Protein AF-A0A747RFM2-F1 (afdb_monomer)

Structure (mmCIF, N/CA/C/O backbone):
data_AF-A0A747RFM2-F1
#
_entry.id   AF-A0A747RFM2-F1
#
loop_
_atom_site.group_PDB
_atom_site.id
_atom_site.type_symbol
_atom_site.label_atom_id
_atom_site.label_alt_id
_atom_site.label_comp_id
_atom_site.label_asym_id
_atom_site.label_entity_id
_atom_site.label_seq_id
_atom_site.pdbx_PDB_ins_code
_atom_site.Cartn_x
_atom_site.Cartn_y
_atom_site.Cartn_z
_atom_site.occupancy
_atom_site.B_iso_or_equiv
_atom_site.auth_seq_id
_atom_site.auth_comp_id
_atom_site.auth_asym_id
_atom_site.auth_atom_id
_atom_site.pdbx_PDB_model_num
ATOM 1 N N . SER A 1 1 ? -23.617 -7.533 24.956 1.00 42.50 1 SER A N 1
ATOM 2 C CA . SER A 1 1 ? -23.729 -6.903 23.626 1.00 42.50 1 SER A CA 1
ATOM 3 C C . SER A 1 1 ? -22.325 -6.720 23.072 1.00 42.50 1 SER A C 1
ATOM 5 O O . SER A 1 1 ? -21.489 -6.128 23.738 1.00 42.50 1 SER A O 1
ATOM 7 N N . SER A 1 2 ? -22.015 -7.300 21.911 1.00 51.44 2 SER A N 1
ATOM 8 C CA . SER A 1 2 ? -20.719 -7.081 21.257 1.00 51.44 2 SER A CA 1
ATOM 9 C C . SER A 1 2 ? -20.782 -5.736 20.535 1.00 51.44 2 SER A C 1
ATOM 11 O O . SER A 1 2 ? -21.359 -5.628 19.454 1.00 51.44 2 SER A O 1
ATOM 13 N N . VAL A 1 3 ? -20.283 -4.682 21.182 1.00 57.16 3 VAL A N 1
ATOM 14 C CA . VAL A 1 3 ? -20.064 -3.387 20.531 1.00 57.16 3 VAL A CA 1
ATOM 15 C C . VAL A 1 3 ? -18.872 -3.586 19.603 1.00 57.16 3 VAL A C 1
ATOM 17 O O . VAL A 1 3 ? -17.727 -3.606 20.048 1.00 57.16 3 VAL A O 1
ATOM 20 N N . ARG A 1 4 ? -19.126 -3.803 18.311 1.00 61.78 4 ARG A N 1
ATOM 21 C CA . ARG A 1 4 ? -18.050 -3.764 17.318 1.00 61.78 4 ARG A CA 1
ATOM 22 C C . ARG A 1 4 ? -17.548 -2.323 17.261 1.00 61.78 4 ARG A C 1
ATOM 24 O O . ARG A 1 4 ? -18.314 -1.431 16.905 1.00 61.78 4 ARG A O 1
ATOM 31 N N . LYS A 1 5 ? -16.294 -2.097 17.666 1.00 62.47 5 LYS A N 1
ATOM 32 C CA . LYS A 1 5 ? -15.602 -0.809 17.515 1.00 62.47 5 LYS A CA 1
ATOM 33 C C . LYS A 1 5 ? -15.697 -0.412 16.037 1.00 62.47 5 LYS A C 1
ATOM 35 O O . LYS A 1 5 ? -15.331 -1.212 15.176 1.00 62.47 5 LYS A O 1
ATOM 40 N N . ALA A 1 6 ? -16.259 0.761 15.746 1.00 64.81 6 ALA A N 1
ATOM 41 C CA . ALA A 1 6 ? -16.290 1.271 14.379 1.00 64.81 6 ALA A CA 1
ATOM 42 C C . ALA A 1 6 ? -14.844 1.423 13.869 1.00 64.81 6 ALA A C 1
ATOM 44 O O . ALA A 1 6 ? -13.971 1.759 14.681 1.00 64.81 6 ALA A O 1
ATOM 45 N N . PRO A 1 7 ? -14.570 1.153 12.579 1.00 70.44 7 PRO A N 1
ATOM 46 C CA . PRO A 1 7 ? -13.239 1.351 12.027 1.00 70.44 7 PRO A CA 1
ATOM 47 C C . PRO A 1 7 ? -12.757 2.782 12.273 1.00 70.44 7 PRO A C 1
ATOM 49 O O . PRO A 1 7 ? -13.533 3.724 12.125 1.00 70.44 7 PRO A O 1
ATOM 52 N N . ALA A 1 8 ? -11.489 2.931 12.651 1.00 78.75 8 ALA A N 1
ATOM 53 C CA . ALA A 1 8 ? -10.859 4.231 12.886 1.00 78.75 8 ALA A CA 1
ATOM 54 C C . ALA A 1 8 ? -10.681 5.047 11.591 1.00 78.75 8 ALA A C 1
ATOM 56 O O . ALA A 1 8 ? -10.487 6.255 11.662 1.00 78.75 8 ALA A O 1
ATOM 57 N N . GLY A 1 9 ? -10.777 4.377 10.442 1.00 91.81 9 GLY A N 1
ATOM 58 C CA . GLY A 1 9 ? -10.722 4.953 9.109 1.00 91.81 9 GLY A CA 1
ATOM 59 C C . GLY A 1 9 ? -10.647 3.863 8.042 1.00 91.81 9 GLY A C 1
ATOM 60 O O . GLY A 1 9 ? -10.641 2.660 8.351 1.00 91.81 9 GLY A O 1
ATOM 61 N N . THR A 1 10 ? -10.592 4.274 6.777 1.00 95.50 10 THR A N 1
ATOM 62 C CA . THR A 1 10 ? -10.450 3.358 5.631 1.00 95.50 10 THR A CA 1
ATOM 63 C C . THR A 1 10 ? -9.092 3.527 4.957 1.00 95.50 10 THR A C 1
ATOM 65 O O . THR A 1 10 ? -8.633 4.646 4.730 1.00 95.50 10 THR A O 1
ATOM 68 N N . MET A 1 11 ? -8.437 2.410 4.636 1.00 96.12 11 MET A N 1
ATOM 69 C CA . MET A 1 11 ? -7.103 2.405 4.040 1.00 96.12 11 MET A CA 1
ATOM 70 C C . MET A 1 11 ? -7.024 1.474 2.836 1.00 96.12 11 MET A C 1
ATOM 72 O O . MET A 1 11 ? -7.526 0.354 2.890 1.00 96.12 11 MET A O 1
ATOM 76 N N . LEU A 1 12 ? -6.319 1.916 1.798 1.00 95.50 12 LEU A N 1
ATOM 77 C CA . LEU A 1 12 ? -5.880 1.083 0.683 1.00 95.50 12 LEU A CA 1
ATOM 78 C C . LEU A 1 12 ? -4.371 0.854 0.756 1.00 95.50 12 LEU A C 1
ATOM 80 O O . LEU A 1 12 ? -3.611 1.816 0.827 1.00 95.50 12 LEU A O 1
ATOM 84 N N . ILE A 1 13 ? -3.933 -0.400 0.673 1.00 94.81 13 ILE A N 1
ATOM 85 C CA . ILE A 1 13 ? -2.536 -0.763 0.415 1.00 94.81 13 ILE A CA 1
ATOM 86 C C . ILE A 1 13 ? -2.464 -1.354 -0.991 1.00 94.81 13 ILE A C 1
ATOM 88 O O . ILE A 1 13 ? -3.063 -2.394 -1.257 1.00 94.81 13 ILE A O 1
ATOM 92 N N . ALA A 1 14 ? -1.749 -0.696 -1.900 1.00 93.44 14 ALA A N 1
ATOM 93 C CA . ALA A 1 14 ? -1.630 -1.124 -3.291 1.00 93.44 14 ALA A CA 1
ATOM 94 C C . ALA A 1 14 ? -0.163 -1.224 -3.708 1.00 93.44 14 ALA A C 1
ATOM 96 O O . ALA A 1 14 ? 0.624 -0.313 -3.449 1.00 93.44 14 ALA A O 1
ATOM 97 N N . ALA A 1 15 ? 0.202 -2.323 -4.368 1.00 92.94 15 ALA A N 1
ATOM 98 C CA . ALA A 1 15 ? 1.570 -2.554 -4.814 1.00 92.94 15 ALA A CA 1
ATOM 99 C C . ALA A 1 15 ? 1.764 -2.219 -6.299 1.00 92.94 15 ALA A C 1
ATOM 101 O O . ALA A 1 15 ? 1.064 -2.749 -7.161 1.00 92.94 15 ALA A O 1
ATOM 102 N N . PHE A 1 16 ? 2.753 -1.373 -6.595 1.00 91.31 16 PHE A N 1
ATOM 103 C CA . PHE A 1 16 ? 3.302 -1.186 -7.938 1.00 91.31 16 PHE A CA 1
ATOM 104 C C . PHE A 1 16 ? 4.183 -2.351 -8.368 1.00 91.31 16 PHE A C 1
ATOM 106 O O . PHE A 1 16 ? 4.184 -2.682 -9.546 1.00 91.31 16 PHE A O 1
ATOM 113 N N . SER A 1 17 ? 4.922 -2.934 -7.426 1.00 88.56 17 SER A N 1
ATOM 114 C CA . SER A 1 17 ? 5.742 -4.136 -7.567 1.00 88.56 17 SER A CA 1
ATOM 115 C C . SER A 1 17 ? 5.808 -4.838 -6.216 1.00 88.56 17 SER A C 1
ATOM 117 O O . SER A 1 17 ? 5.837 -4.171 -5.178 1.00 88.56 17 SER A O 1
ATOM 119 N N . LEU A 1 18 ? 5.756 -6.170 -6.233 1.00 88.94 18 LEU A N 1
ATOM 120 C CA . LEU A 1 18 ? 5.736 -6.997 -5.030 1.00 88.94 18 LEU A CA 1
ATOM 121 C C . LEU A 1 18 ? 6.481 -8.308 -5.296 1.00 88.94 18 LEU A C 1
ATOM 123 O O . LEU A 1 18 ? 5.977 -9.180 -6.003 1.00 88.94 18 LEU A O 1
ATOM 127 N N . ASN A 1 19 ? 7.676 -8.419 -4.730 1.00 87.00 19 ASN A N 1
ATOM 128 C CA . ASN A 1 19 ? 8.542 -9.589 -4.787 1.00 87.00 19 ASN A CA 1
ATOM 129 C C . ASN A 1 19 ? 8.239 -10.542 -3.627 1.00 87.00 19 ASN A C 1
ATOM 131 O O . ASN A 1 19 ? 8.097 -11.744 -3.846 1.00 87.00 19 ASN A O 1
ATOM 135 N N . ASP A 1 20 ? 8.103 -10.002 -2.411 1.00 83.44 20 ASP A N 1
ATOM 136 C CA . ASP A 1 20 ? 7.716 -10.755 -1.217 1.00 83.44 20 ASP A CA 1
ATOM 137 C C . ASP A 1 20 ? 6.473 -10.124 -0.564 1.00 83.44 20 ASP A C 1
ATOM 139 O O . ASP A 1 20 ? 6.530 -9.005 -0.048 1.00 83.44 20 ASP A O 1
ATOM 143 N N . PRO A 1 21 ? 5.322 -10.821 -0.547 1.00 87.75 21 PRO A N 1
ATOM 144 C CA . PRO A 1 21 ? 4.109 -10.287 0.052 1.00 87.75 21 PRO A CA 1
ATOM 145 C C . PRO A 1 21 ? 4.154 -10.213 1.587 1.00 87.75 21 PRO A C 1
ATOM 147 O O . PRO A 1 21 ? 3.269 -9.590 2.172 1.00 87.75 21 PRO A O 1
ATOM 150 N N . ILE A 1 22 ? 5.122 -10.847 2.264 1.00 89.62 22 ILE A N 1
ATOM 151 C CA . ILE A 1 22 ? 5.156 -10.938 3.733 1.00 89.62 22 ILE A CA 1
ATOM 152 C C . ILE A 1 22 ? 5.186 -9.555 4.383 1.00 89.62 22 ILE A C 1
ATOM 154 O O . ILE A 1 22 ? 4.370 -9.289 5.267 1.00 89.62 22 ILE A O 1
ATOM 158 N N . GLU A 1 23 ? 6.084 -8.666 3.957 1.00 87.88 23 GLU A N 1
ATOM 159 C CA . GLU A 1 23 ? 6.194 -7.326 4.545 1.00 87.88 23 GLU A CA 1
ATOM 160 C C . GLU A 1 23 ? 4.894 -6.523 4.376 1.00 87.88 23 GLU A C 1
ATOM 162 O O . GLU A 1 23 ? 4.409 -5.900 5.325 1.00 87.88 23 GLU A O 1
ATOM 167 N N . LEU A 1 24 ? 4.276 -6.614 3.195 1.00 91.50 24 LEU A N 1
A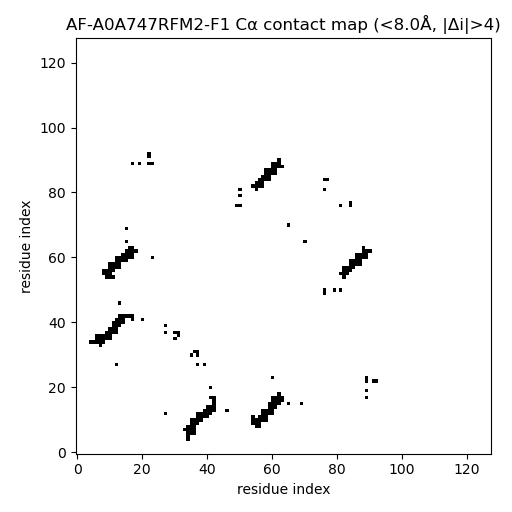TOM 168 C CA . LEU A 1 24 ? 2.991 -5.985 2.905 1.00 91.50 24 LEU A CA 1
ATOM 169 C C . LEU A 1 24 ? 1.883 -6.514 3.833 1.00 91.50 24 LEU A C 1
ATOM 171 O O . LEU A 1 24 ? 1.070 -5.741 4.354 1.00 91.50 24 LEU A O 1
ATOM 175 N N . TRP A 1 25 ? 1.855 -7.825 4.086 1.00 92.75 25 TRP A N 1
ATOM 176 C CA . TRP A 1 25 ? 0.882 -8.433 4.994 1.00 92.75 25 TRP A CA 1
ATOM 177 C C . TRP A 1 25 ? 1.128 -8.061 6.456 1.00 92.75 25 TRP A C 1
ATOM 179 O O . TRP A 1 25 ? 0.168 -7.794 7.180 1.00 92.75 25 TRP A O 1
ATOM 189 N N . LEU A 1 26 ? 2.385 -7.987 6.898 1.00 92.44 26 LEU A N 1
ATOM 190 C CA . LEU A 1 26 ? 2.726 -7.532 8.249 1.00 92.44 26 LEU A CA 1
ATOM 191 C C . LEU A 1 26 ? 2.282 -6.084 8.478 1.00 92.44 26 LEU A C 1
ATOM 193 O O . LEU A 1 26 ? 1.700 -5.771 9.519 1.00 92.44 26 LEU A O 1
ATOM 197 N N . GLU A 1 27 ? 2.481 -5.217 7.487 1.00 91.56 27 GLU A N 1
ATOM 198 C CA . GLU A 1 27 ? 1.998 -3.841 7.546 1.00 91.56 27 GLU A CA 1
ATOM 199 C C . GLU A 1 27 ? 0.463 -3.780 7.580 1.00 91.56 27 GLU A C 1
ATOM 201 O O . GLU A 1 27 ? -0.120 -3.042 8.376 1.00 91.56 27 GLU A O 1
ATOM 206 N N . THR A 1 28 ? -0.206 -4.607 6.775 1.00 94.06 28 THR A N 1
ATOM 207 C CA . THR A 1 28 ? -1.672 -4.727 6.782 1.00 94.06 28 THR A CA 1
ATOM 208 C C . THR A 1 28 ? -2.185 -5.107 8.173 1.00 94.06 28 THR A C 1
ATOM 210 O O . THR A 1 28 ? -3.101 -4.472 8.697 1.00 94.06 28 THR A O 1
ATOM 213 N N . ILE A 1 29 ? -1.579 -6.119 8.804 1.00 94.44 29 ILE A N 1
ATOM 214 C CA . ILE A 1 29 ? -1.951 -6.580 10.149 1.00 94.44 29 ILE A CA 1
ATOM 215 C C . ILE A 1 29 ? -1.771 -5.460 11.173 1.00 94.44 29 ILE A C 1
ATOM 217 O O . ILE A 1 29 ? -2.642 -5.270 12.026 1.00 94.44 29 ILE A O 1
ATOM 221 N N . LYS A 1 30 ? -0.681 -4.693 11.076 1.00 92.81 30 LYS A N 1
ATOM 222 C CA . LYS A 1 30 ? -0.429 -3.549 11.953 1.00 92.81 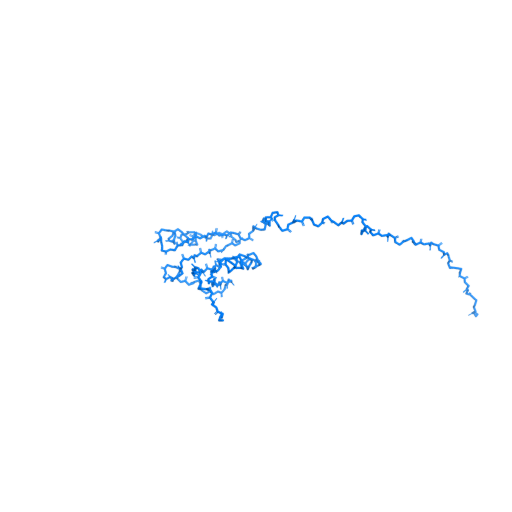30 LYS A CA 1
ATOM 223 C C . LYS A 1 30 ? -1.565 -2.526 11.867 1.00 92.81 30 LYS A C 1
ATOM 225 O O . LYS A 1 30 ? -2.173 -2.227 12.893 1.00 92.81 30 LYS A O 1
ATOM 230 N N . TYR A 1 31 ? -1.930 -2.062 10.673 1.00 93.25 31 TYR A N 1
ATOM 231 C CA . TYR A 1 31 ? -3.017 -1.087 10.521 1.00 93.25 31 TYR A CA 1
ATOM 232 C C . TYR A 1 31 ? -4.387 -1.643 10.935 1.00 93.25 31 TYR A C 1
ATOM 234 O O . TYR A 1 31 ? -5.178 -0.949 11.579 1.00 93.25 31 TYR A O 1
ATOM 242 N N . CYS A 1 32 ? -4.662 -2.918 10.651 1.00 93.12 32 CYS A N 1
ATOM 243 C CA . CYS A 1 32 ? -5.853 -3.595 11.165 1.00 93.12 32 CYS A CA 1
ATOM 244 C C . CYS A 1 32 ? -5.881 -3.611 12.704 1.00 93.12 32 CYS A C 1
ATOM 246 O O . CYS A 1 32 ? -6.935 -3.382 13.300 1.00 93.12 32 CYS A O 1
ATOM 248 N N . SER A 1 33 ? -4.736 -3.831 13.362 1.00 90.19 33 SER A N 1
ATOM 249 C CA . SER A 1 33 ? -4.628 -3.817 14.829 1.00 90.19 33 SER A CA 1
ATOM 250 C C . SER A 1 33 ? -4.854 -2.427 15.437 1.00 90.19 33 SER A C 1
ATOM 252 O O . SER A 1 33 ? -5.374 -2.312 16.547 1.00 90.19 33 SER A O 1
ATOM 254 N N . GLU A 1 34 ? -4.557 -1.369 14.678 1.00 89.44 34 GLU A N 1
ATOM 255 C CA . GLU A 1 34 ? -4.858 0.025 15.030 1.00 89.44 34 GLU A CA 1
ATOM 256 C C . GLU A 1 34 ? -6.355 0.365 14.841 1.00 89.44 34 GLU A C 1
ATOM 258 O O . GLU A 1 34 ? -6.845 1.382 15.337 1.00 89.44 34 GLU A O 1
ATOM 263 N N . GLY A 1 35 ? -7.125 -0.535 14.219 1.00 89.88 35 GLY A N 1
ATOM 264 C CA . GLY A 1 35 ? -8.570 -0.422 14.023 1.00 89.88 35 GLY A CA 1
ATOM 265 C C . GLY A 1 35 ? -8.985 0.069 12.638 1.00 89.88 35 GLY A C 1
ATOM 266 O O . GLY A 1 35 ? -10.152 0.418 12.460 1.00 89.88 35 GLY A O 1
ATOM 267 N N . MET A 1 36 ? -8.073 0.110 11.666 1.00 92.94 36 MET A N 1
ATOM 268 C CA . MET A 1 36 ? -8.377 0.510 10.290 1.00 92.94 36 MET A CA 1
ATOM 269 C C . MET A 1 36 ? -9.116 -0.595 9.529 1.00 92.94 36 MET A C 1
ATOM 271 O O . MET A 1 36 ? -8.835 -1.782 9.700 1.00 92.94 36 MET A O 1
ATOM 275 N N . ARG A 1 37 ? -10.023 -0.208 8.623 1.00 95.12 37 ARG A N 1
ATOM 276 C CA . ARG A 1 37 ? -10.527 -1.110 7.579 1.00 95.12 37 ARG A CA 1
ATOM 277 C C . ARG A 1 37 ? -9.575 -1.038 6.389 1.00 95.12 37 ARG A C 1
ATOM 279 O O . ARG A 1 37 ? -9.629 -0.076 5.625 1.00 95.12 37 ARG A O 1
ATOM 286 N N . VAL A 1 38 ? -8.715 -2.044 6.262 1.00 95.62 38 VAL A N 1
ATOM 287 C CA . VAL A 1 38 ? -7.688 -2.103 5.217 1.00 95.62 38 VAL A CA 1
ATOM 288 C C . VAL A 1 38 ? -8.168 -2.957 4.044 1.00 95.62 38 VAL A C 1
ATOM 290 O O . VAL A 1 38 ? -8.597 -4.094 4.236 1.00 95.62 38 VAL A O 1
ATOM 293 N N . GLU A 1 39 ? -8.080 -2.414 2.835 1.00 94.69 39 GLU A N 1
ATOM 294 C CA . GLU A 1 39 ? -8.167 -3.162 1.581 1.00 94.69 39 GLU A CA 1
ATOM 295 C C . GLU A 1 39 ? -6.773 -3.281 0.966 1.00 94.69 39 GLU A C 1
ATOM 297 O O . GLU A 1 39 ? -5.990 -2.332 0.986 1.00 94.69 39 GLU A O 1
ATOM 302 N N . VAL A 1 40 ? -6.453 -4.461 0.438 1.00 93.88 40 VAL A N 1
ATOM 303 C CA . VAL A 1 40 ? -5.128 -4.775 -0.102 1.00 93.88 40 VAL A CA 1
ATOM 304 C C . VAL A 1 40 ? -5.262 -5.175 -1.564 1.00 93.88 40 VAL A C 1
ATOM 306 O O . VAL A 1 40 ? -6.076 -6.036 -1.895 1.00 93.88 40 VAL A O 1
ATOM 309 N N . ILE A 1 41 ? -4.433 -4.583 -2.423 1.00 91.88 41 ILE A N 1
ATOM 310 C CA . ILE A 1 41 ? -4.254 -4.969 -3.827 1.00 91.88 41 ILE A CA 1
ATOM 311 C C . ILE A 1 41 ? -2.818 -5.495 -3.982 1.00 91.88 41 ILE A C 1
ATOM 313 O O . ILE A 1 41 ? -1.900 -4.719 -4.281 1.00 91.88 41 ILE A O 1
ATOM 317 N N . PRO A 1 42 ? -2.596 -6.802 -3.728 1.00 79.62 42 PRO A N 1
ATOM 318 C CA . PRO A 1 42 ? -1.280 -7.413 -3.793 1.00 79.62 42 PRO A CA 1
ATOM 319 C C . PRO A 1 42 ? -0.999 -7.848 -5.236 1.00 79.62 42 PRO A C 1
ATOM 321 O O . PRO A 1 42 ? -1.206 -9.005 -5.580 1.00 79.62 42 PRO A O 1
ATOM 324 N N . TRP A 1 43 ? -0.530 -6.912 -6.069 1.00 73.75 43 TRP A N 1
ATOM 325 C CA . TRP A 1 43 ? -0.095 -7.148 -7.458 1.00 73.75 43 TRP A CA 1
ATOM 326 C C . TRP A 1 43 ? -1.188 -7.686 -8.424 1.00 73.75 43 TRP A C 1
ATOM 328 O O . TRP A 1 43 ? -2.213 -8.230 -8.032 1.00 73.75 43 TRP A O 1
ATOM 338 N N . GLN A 1 44 ? -0.990 -7.492 -9.734 1.00 60.59 44 GLN A N 1
ATOM 339 C CA . GLN A 1 44 ? -1.789 -8.102 -10.820 1.00 60.59 44 GLN A CA 1
ATOM 340 C C . GLN A 1 44 ? -3.323 -7.898 -10.833 1.00 60.59 44 GLN A C 1
ATOM 342 O O . GLN A 1 44 ? -4.061 -8.696 -11.407 1.00 60.59 44 GLN A O 1
ATOM 347 N N . ALA A 1 45 ? -3.812 -6.766 -10.338 1.00 63.00 45 ALA A N 1
ATOM 348 C CA . ALA A 1 45 ? -5.082 -6.191 -10.789 1.00 63.00 45 ALA A CA 1
ATOM 349 C C . ALA A 1 45 ? -4.775 -4.882 -11.531 1.00 63.00 45 ALA A C 1
ATOM 351 O O . ALA A 1 45 ? -3.766 -4.246 -11.203 1.00 63.00 45 ALA A O 1
ATOM 352 N N . PRO A 1 46 ? -5.577 -4.444 -12.524 1.00 76.19 46 PRO A N 1
ATOM 353 C CA . PRO A 1 46 ? -5.420 -3.088 -13.031 1.00 76.19 46 PRO A CA 1
ATOM 354 C C . PRO A 1 46 ? -5.495 -2.133 -11.839 1.00 76.19 46 PRO A C 1
ATOM 356 O O . PRO A 1 46 ? -6.445 -2.193 -11.055 1.00 76.19 46 PRO A O 1
ATOM 359 N N . MET A 1 47 ? -4.459 -1.309 -11.675 1.00 81.62 47 MET A N 1
ATOM 360 C CA . MET A 1 47 ? -4.417 -0.330 -10.597 1.00 81.62 47 MET A CA 1
ATOM 361 C C . MET A 1 47 ? -5.679 0.538 -10.711 1.00 81.62 47 MET A C 1
ATOM 363 O O . MET A 1 47 ? -5.930 1.073 -11.797 1.00 81.62 47 MET A O 1
ATOM 367 N N . PRO A 1 48 ? -6.501 0.651 -9.653 1.00 82.94 48 PRO A N 1
ATOM 368 C CA . PRO A 1 48 ? -7.678 1.503 -9.706 1.00 82.94 48 PRO A CA 1
ATOM 369 C C . PRO A 1 48 ? -7.255 2.960 -9.902 1.00 82.94 48 PRO A C 1
ATOM 371 O O . PRO A 1 48 ? -6.123 3.339 -9.594 1.00 82.94 48 PRO A O 1
ATOM 374 N N . ASP A 1 49 ? -8.171 3.801 -10.378 1.00 89.06 49 ASP A N 1
ATOM 375 C CA . ASP A 1 49 ? -7.930 5.242 -10.392 1.00 89.06 49 ASP A CA 1
ATOM 376 C C . ASP A 1 49 ? -7.879 5.776 -8.951 1.00 89.06 49 ASP A C 1
ATOM 378 O O . ASP A 1 49 ? -8.900 6.074 -8.323 1.00 89.06 49 ASP A O 1
ATOM 382 N N . LEU A 1 50 ? -6.659 5.898 -8.432 1.00 89.56 50 LEU A N 1
ATOM 383 C CA . LEU A 1 50 ? -6.370 6.319 -7.066 1.00 89.56 50 LEU A CA 1
ATOM 384 C C . LEU A 1 50 ? -6.774 7.774 -6.784 1.00 89.56 50 LEU A C 1
ATOM 386 O O . LEU A 1 50 ? -6.971 8.126 -5.626 1.00 89.56 50 LEU A O 1
ATOM 390 N N . LEU A 1 51 ? -6.945 8.622 -7.804 1.00 89.06 51 LEU A N 1
ATOM 391 C CA . LEU A 1 51 ? -7.415 10.004 -7.618 1.00 89.06 51 LEU A CA 1
ATOM 392 C C . LEU A 1 51 ? -8.932 10.088 -7.398 1.00 89.06 51 LEU A C 1
ATOM 394 O O . LEU A 1 51 ? -9.429 11.115 -6.912 1.00 89.06 51 LEU A O 1
ATOM 398 N N . SER A 1 52 ? -9.652 9.031 -7.776 1.00 89.44 52 SER A N 1
ATOM 399 C CA . SER A 1 52 ? -11.112 8.912 -7.680 1.00 89.44 52 SER A CA 1
ATOM 400 C C . SER A 1 52 ? -11.588 8.132 -6.450 1.00 89.44 52 SER A C 1
ATOM 402 O O . SER A 1 52 ? -12.790 7.995 -6.229 1.00 89.44 52 SER A O 1
ATOM 404 N N . THR A 1 53 ? -10.656 7.613 -5.650 1.00 90.19 53 THR A N 1
ATOM 405 C CA . THR A 1 53 ? -10.984 6.724 -4.539 1.00 90.19 53 THR A CA 1
ATOM 406 C C . THR A 1 53 ? -11.609 7.442 -3.341 1.00 90.19 53 THR A C 1
ATOM 408 O O . THR A 1 53 ? -11.417 8.641 -3.143 1.00 90.19 53 THR A O 1
ATOM 411 N N . SER A 1 54 ? -12.345 6.689 -2.520 1.00 92.12 54 SER A N 1
ATOM 412 C CA . SER A 1 54 ? -12.979 7.166 -1.285 1.00 92.12 54 SER A CA 1
ATOM 413 C C . SER A 1 54 ? -12.210 6.796 -0.011 1.00 92.12 54 SER A C 1
ATOM 415 O O . SER A 1 54 ? -12.742 6.984 1.081 1.00 92.12 54 SER A O 1
ATOM 417 N N . PHE A 1 55 ? -11.009 6.216 -0.124 1.00 94.75 55 PHE A N 1
ATOM 418 C CA . PHE A 1 55 ? -10.177 5.910 1.044 1.00 94.75 55 PHE A CA 1
ATOM 419 C C . PHE A 1 55 ? -9.605 7.180 1.671 1.00 94.75 55 PHE A C 1
ATOM 421 O O . PHE A 1 55 ? -9.173 8.094 0.973 1.00 94.75 55 PHE A O 1
ATOM 428 N N . GLU A 1 56 ? -9.538 7.195 2.999 1.00 95.38 56 GLU A N 1
ATOM 429 C CA . GLU A 1 56 ? -8.924 8.283 3.770 1.00 95.38 56 GLU A CA 1
ATOM 430 C C . GLU A 1 56 ? -7.388 8.190 3.750 1.00 95.38 56 GLU A C 1
ATOM 432 O O . GLU A 1 56 ? -6.685 9.203 3.811 1.00 95.38 56 GLU A O 1
ATOM 437 N N . HIS A 1 57 ? -6.863 6.966 3.626 1.00 95.62 57 HIS A N 1
ATOM 438 C CA . HIS A 1 57 ? -5.434 6.673 3.641 1.00 95.62 57 HIS A CA 1
ATOM 439 C C . HIS A 1 57 ? -5.035 5.744 2.488 1.00 95.62 57 HIS A C 1
ATOM 441 O O . HIS A 1 57 ? -5.715 4.757 2.204 1.00 95.62 57 HIS A O 1
ATOM 447 N N . ILE A 1 58 ? -3.891 6.018 1.858 1.00 95.44 58 ILE A N 1
ATOM 448 C CA . ILE A 1 58 ? -3.296 5.163 0.826 1.00 95.44 58 ILE A CA 1
ATOM 449 C C . ILE A 1 58 ? -1.841 4.860 1.188 1.00 95.44 58 ILE A C 1
ATOM 451 O O . ILE A 1 58 ? -1.063 5.762 1.505 1.00 95.44 58 ILE A O 1
ATOM 455 N N . VAL A 1 59 ? -1.459 3.589 1.087 1.00 95.25 59 VAL A N 1
ATOM 456 C CA . VAL A 1 59 ? -0.072 3.123 1.109 1.00 95.25 59 VAL A CA 1
ATOM 457 C C . VAL A 1 59 ? 0.261 2.550 -0.266 1.00 95.25 59 VAL A C 1
ATOM 459 O O . VAL A 1 59 ? -0.367 1.592 -0.713 1.00 95.25 59 VAL A O 1
ATOM 462 N N . LEU A 1 60 ? 1.253 3.132 -0.934 1.00 94.50 60 LEU A N 1
ATOM 463 C CA . LEU A 1 60 ? 1.810 2.620 -2.181 1.00 94.50 60 LEU A CA 1
ATOM 464 C C . LEU A 1 60 ? 3.078 1.834 -1.891 1.00 94.50 60 LEU A C 1
ATOM 466 O O . LEU A 1 60 ? 4.019 2.361 -1.299 1.00 94.50 60 LEU A O 1
ATOM 470 N N . TRP A 1 61 ? 3.085 0.578 -2.311 1.00 93.38 61 TRP A N 1
ATOM 471 C CA . TRP A 1 61 ? 4.184 -0.352 -2.107 1.00 93.38 61 TRP A CA 1
ATOM 472 C C . TRP A 1 61 ? 4.978 -0.541 -3.398 1.00 93.38 61 TRP A C 1
ATOM 474 O O . TRP A 1 61 ? 4.383 -0.652 -4.470 1.00 93.38 61 TRP A O 1
ATOM 484 N N . HIS A 1 62 ? 6.304 -0.591 -3.319 1.00 91.75 62 HIS A N 1
ATOM 485 C CA . HIS A 1 62 ? 7.147 -0.939 -4.461 1.00 91.75 62 HIS A CA 1
ATOM 486 C C . HIS A 1 62 ? 8.430 -1.649 -4.015 1.00 91.75 62 HIS A C 1
ATOM 488 O O . HIS A 1 62 ? 9.200 -1.112 -3.229 1.00 91.75 62 HIS A O 1
ATOM 494 N N . ASP A 1 63 ? 8.699 -2.836 -4.540 1.00 89.62 63 ASP A N 1
ATOM 495 C CA . ASP A 1 63 ? 9.959 -3.547 -4.255 1.00 89.62 63 ASP A CA 1
ATOM 496 C C . ASP A 1 63 ? 11.039 -3.242 -5.296 1.00 89.62 63 ASP A C 1
ATOM 498 O O . ASP A 1 63 ? 12.235 -3.375 -5.046 1.00 89.62 63 ASP A O 1
ATOM 502 N N . GLU A 1 64 ? 10.611 -2.788 -6.469 1.00 88.88 64 GLU A N 1
ATOM 503 C CA . GLU A 1 64 ? 11.473 -2.395 -7.577 1.00 88.88 64 GLU A CA 1
ATOM 504 C C . GLU A 1 64 ? 11.602 -0.870 -7.679 1.00 88.88 64 GLU A C 1
ATOM 506 O O . GLU A 1 64 ? 10.894 -0.100 -7.017 1.00 88.88 64 GLU A O 1
ATOM 511 N N . THR A 1 65 ? 12.517 -0.413 -8.534 1.00 91.12 65 THR A N 1
ATOM 512 C CA . THR A 1 65 ? 12.638 1.005 -8.876 1.00 91.12 65 THR A CA 1
ATOM 513 C C . THR A 1 65 ? 11.349 1.503 -9.523 1.00 91.12 65 THR A C 1
ATOM 515 O O . THR A 1 65 ? 10.816 0.878 -10.439 1.00 91.12 65 THR A O 1
ATOM 518 N N . LEU A 1 66 ? 10.860 2.651 -9.054 1.00 92.00 66 LEU A N 1
ATOM 519 C CA . LEU A 1 66 ? 9.683 3.286 -9.629 1.00 92.00 66 LEU A CA 1
ATOM 520 C C . LEU A 1 66 ? 9.976 3.734 -11.061 1.00 92.00 66 LEU A C 1
ATOM 522 O O . LEU A 1 66 ? 11.018 4.314 -11.362 1.00 92.00 66 LEU A O 1
ATOM 526 N N . THR A 1 67 ? 9.026 3.483 -11.952 1.00 93.62 67 THR A N 1
ATOM 527 C CA . THR A 1 67 ? 9.060 4.053 -13.300 1.00 93.62 67 THR A CA 1
ATOM 528 C C . THR A 1 67 ? 8.709 5.545 -13.253 1.00 93.62 67 THR A C 1
ATOM 530 O O . THR A 1 67 ? 7.934 5.955 -12.384 1.00 93.62 67 THR A O 1
ATOM 533 N N . PRO A 1 68 ? 9.143 6.359 -14.235 1.00 96.06 68 PRO A N 1
ATOM 534 C CA . PRO A 1 68 ? 8.766 7.774 -14.293 1.00 96.06 68 PRO A CA 1
ATOM 535 C C . PRO A 1 68 ? 7.246 8.006 -14.272 1.00 96.06 68 PRO A C 1
ATOM 537 O O . PRO A 1 68 ? 6.758 8.981 -13.709 1.00 96.06 68 PRO A O 1
ATOM 540 N N . ALA A 1 69 ? 6.467 7.087 -14.854 1.00 92.31 69 ALA A N 1
ATOM 541 C CA . ALA A 1 69 ? 5.008 7.150 -14.815 1.00 92.31 69 ALA A CA 1
ATOM 542 C C . ALA A 1 69 ? 4.451 6.966 -13.391 1.00 92.31 69 ALA A C 1
ATOM 544 O O . ALA A 1 69 ? 3.532 7.681 -12.994 1.00 92.31 69 ALA A O 1
ATOM 545 N N . GLN A 1 70 ? 5.018 6.042 -12.612 1.00 93.62 70 GLN A N 1
ATOM 546 C CA . GLN A 1 70 ? 4.635 5.818 -11.216 1.00 93.62 70 GLN A CA 1
ATOM 547 C C . GLN A 1 70 ? 5.072 6.981 -10.320 1.00 93.62 70 GLN A C 1
ATOM 549 O O . GLN A 1 70 ? 4.308 7.392 -9.452 1.00 93.62 70 GLN A O 1
ATOM 554 N N . GLU A 1 71 ? 6.252 7.559 -10.552 1.00 96.06 71 GLU A N 1
ATOM 555 C CA . GLU A 1 71 ? 6.711 8.758 -9.840 1.00 96.06 71 GLU A CA 1
ATOM 556 C C . GLU A 1 71 ? 5.783 9.951 -10.092 1.00 96.06 71 GLU A C 1
ATOM 558 O O . GLU A 1 71 ? 5.343 10.602 -9.143 1.00 96.06 71 GLU A O 1
ATOM 563 N N . ASN A 1 72 ? 5.415 10.193 -11.354 1.00 95.81 72 ASN A N 1
ATOM 564 C CA . ASN A 1 72 ? 4.464 11.242 -11.722 1.00 95.81 72 ASN A CA 1
ATOM 565 C C . ASN A 1 72 ? 3.091 11.017 -11.078 1.00 95.81 72 ASN A C 1
ATOM 567 O O . ASN A 1 72 ? 2.492 11.960 -10.562 1.00 95.81 72 ASN A O 1
ATOM 571 N N . LEU A 1 73 ? 2.605 9.771 -11.055 1.00 94.19 73 LEU A N 1
ATOM 572 C CA . LEU A 1 73 ? 1.367 9.424 -10.361 1.00 94.19 73 LEU A CA 1
ATOM 573 C C . LEU A 1 73 ? 1.474 9.708 -8.858 1.00 94.19 73 LEU A C 1
ATOM 575 O O . LEU A 1 73 ? 0.592 10.351 -8.301 1.00 94.19 73 LEU A O 1
ATOM 579 N N . ILE A 1 74 ? 2.558 9.288 -8.200 1.00 95.81 74 ILE A N 1
ATOM 580 C CA . ILE A 1 74 ? 2.795 9.575 -6.778 1.00 95.81 74 ILE A CA 1
ATOM 581 C C . ILE A 1 74 ? 2.758 11.084 -6.516 1.00 95.81 74 ILE A C 1
ATOM 583 O O . ILE A 1 74 ? 2.155 11.505 -5.530 1.00 95.81 74 ILE A O 1
ATOM 587 N N . GLN A 1 75 ? 3.370 11.903 -7.377 1.00 97.00 75 GLN A N 1
ATOM 588 C CA . GLN A 1 75 ? 3.329 13.359 -7.218 1.00 97.00 75 GLN A CA 1
ATOM 589 C C . GLN A 1 75 ? 1.917 13.918 -7.390 1.00 97.00 75 GLN A C 1
ATOM 591 O O . GLN A 1 75 ? 1.452 14.640 -6.512 1.00 97.00 75 GLN A O 1
ATOM 596 N N . ALA A 1 76 ? 1.188 13.502 -8.427 1.00 95.56 76 ALA A N 1
ATOM 597 C CA . ALA A 1 76 ? -0.201 13.916 -8.625 1.00 95.56 76 ALA A CA 1
ATOM 598 C C . ALA A 1 76 ? -1.098 13.539 -7.428 1.00 95.56 76 ALA A C 1
ATOM 600 O O . ALA A 1 76 ? -1.949 14.319 -6.999 1.00 95.56 76 ALA A O 1
ATOM 601 N N . LEU A 1 77 ? -0.885 12.356 -6.843 1.00 95.56 77 LEU A N 1
ATOM 602 C CA . LEU A 1 77 ? -1.602 11.909 -5.649 1.00 95.56 77 LEU A CA 1
ATOM 603 C C . LEU A 1 77 ? -1.278 12.785 -4.430 1.00 95.56 77 LEU A C 1
ATOM 605 O O . LEU A 1 77 ? -2.200 13.171 -3.711 1.00 95.56 77 LEU A O 1
ATOM 609 N N . LYS A 1 78 ? -0.005 13.150 -4.218 1.00 95.81 78 LYS A N 1
ATOM 610 C CA . LYS A 1 78 ? 0.407 14.075 -3.143 1.00 95.81 78 LYS A CA 1
ATOM 611 C C . LYS A 1 78 ? -0.218 15.455 -3.311 1.00 95.81 78 LYS A C 1
ATOM 613 O O . LYS A 1 78 ? -0.759 15.998 -2.353 1.00 95.81 78 LYS A O 1
ATOM 618 N N . GLU A 1 79 ? -0.162 16.001 -4.522 1.00 96.56 79 GLU A N 1
ATOM 619 C CA . GLU A 1 79 ? -0.697 17.325 -4.852 1.00 96.56 79 GLU A CA 1
ATOM 620 C C . GLU A 1 79 ? -2.219 17.397 -4.697 1.00 96.56 79 GLU A C 1
ATOM 622 O O . GLU A 1 79 ? -2.756 18.456 -4.381 1.00 96.56 79 GLU A O 1
ATOM 627 N N . SER A 1 80 ? -2.921 16.270 -4.860 1.00 94.50 80 SER A N 1
ATOM 628 C CA . SER A 1 80 ? -4.377 16.222 -4.706 1.00 94.50 80 SER A CA 1
ATOM 629 C C . SER A 1 80 ? -4.860 16.581 -3.294 1.00 94.50 80 SER A C 1
ATOM 631 O O . SER A 1 80 ? -5.975 17.080 -3.149 1.00 94.50 80 SER A O 1
ATOM 633 N N . GLY A 1 81 ? -4.064 16.288 -2.256 1.00 92.62 81 GLY A N 1
ATOM 634 C CA . GLY A 1 81 ? -4.415 16.521 -0.850 1.00 92.62 81 GLY A CA 1
ATOM 635 C C . GLY A 1 81 ? -5.670 15.788 -0.347 1.00 92.62 81 GLY A C 1
ATOM 636 O O . GLY A 1 81 ? -6.153 16.104 0.738 1.00 92.62 81 GLY A O 1
ATOM 637 N N . LYS A 1 82 ? -6.224 14.835 -1.113 1.00 92.56 82 LYS A N 1
ATOM 638 C CA . LYS A 1 82 ? -7.514 14.181 -0.813 1.00 92.56 82 LYS A CA 1
ATOM 639 C C . LYS A 1 82 ? -7.442 13.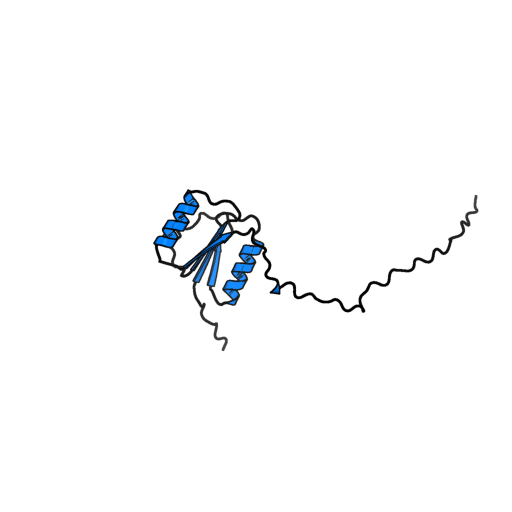114 0.284 1.00 92.56 82 LYS A C 1
ATOM 641 O O . LYS A 1 82 ? -8.448 12.831 0.922 1.00 92.56 82 LYS A O 1
ATOM 646 N N . PHE A 1 83 ? -6.275 12.510 0.466 1.00 94.25 83 PHE A N 1
ATOM 647 C CA . PHE A 1 83 ? -6.011 11.399 1.381 1.00 94.25 83 PHE A CA 1
ATOM 648 C C . PHE A 1 83 ? -4.599 11.543 1.947 1.00 94.25 83 PHE A C 1
ATOM 650 O O . PHE A 1 83 ? -3.752 12.234 1.372 1.00 94.25 83 PHE A O 1
ATOM 657 N N . SER A 1 84 ? -4.299 10.855 3.048 1.00 94.31 84 SER A N 1
ATOM 658 C CA . SER A 1 84 ? -2.903 10.721 3.469 1.00 94.31 84 SER A CA 1
ATOM 659 C C . SER A 1 84 ? -2.199 9.686 2.590 1.00 94.31 84 SER A C 1
ATOM 661 O O . SER A 1 84 ? -2.693 8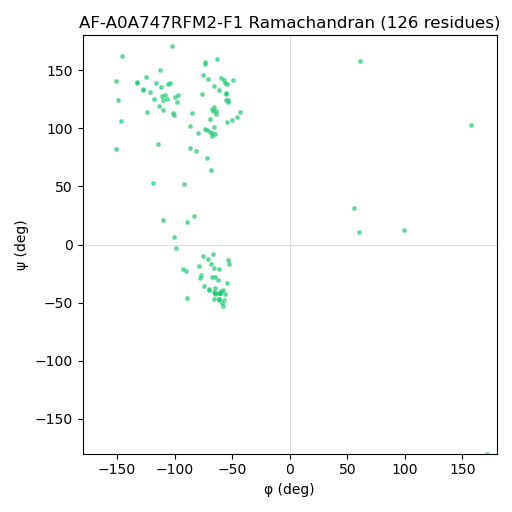.563 2.463 1.00 94.31 84 SER A O 1
ATOM 663 N N . LEU A 1 85 ? -1.038 10.027 2.032 1.00 96.06 85 LEU A N 1
ATOM 664 C CA . LEU A 1 85 ? -0.261 9.122 1.189 1.00 96.06 85 LEU A CA 1
ATOM 665 C C . LEU A 1 85 ? 1.037 8.688 1.874 1.00 96.06 85 LEU A C 1
ATOM 667 O O . LEU A 1 85 ? 1.856 9.525 2.253 1.00 96.06 85 LEU A O 1
ATOM 671 N N . HIS A 1 86 ? 1.268 7.379 1.930 1.00 95.19 86 HIS A N 1
ATOM 672 C CA . HIS A 1 86 ? 2.550 6.780 2.289 1.00 95.19 86 HIS A CA 1
ATOM 673 C C . HIS A 1 86 ? 3.111 6.005 1.098 1.00 95.19 86 HIS A C 1
ATOM 675 O O . HIS A 1 86 ? 2.374 5.303 0.416 1.00 95.19 86 HIS A O 1
ATOM 681 N N . VAL A 1 87 ? 4.418 6.105 0.860 1.00 94.31 87 VAL A N 1
ATOM 682 C CA . VAL A 1 87 ? 5.124 5.290 -0.138 1.00 94.31 87 VAL A CA 1
A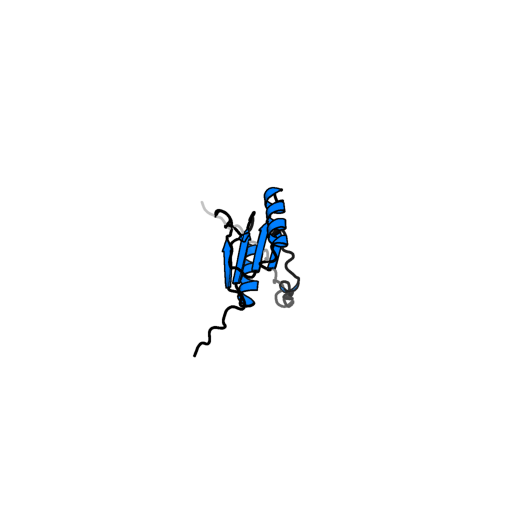TOM 683 C C . VAL A 1 87 ? 6.151 4.447 0.606 1.00 94.31 87 VAL A C 1
ATOM 685 O O . VAL A 1 87 ? 6.938 4.996 1.379 1.00 94.31 87 VAL A O 1
ATOM 688 N N . LYS A 1 88 ? 6.104 3.126 0.428 1.00 92.44 88 LYS A N 1
ATOM 689 C CA . LYS A 1 88 ? 6.961 2.153 1.112 1.00 92.44 88 LYS A CA 1
ATOM 690 C C . LYS A 1 88 ? 7.693 1.277 0.105 1.00 92.44 88 LYS A C 1
ATOM 692 O O . LYS A 1 88 ? 7.118 0.903 -0.914 1.00 92.44 88 LYS A O 1
ATOM 697 N N . ASN A 1 89 ? 8.934 0.933 0.440 1.00 89.75 89 ASN A N 1
ATOM 698 C CA . ASN A 1 89 ? 9.740 -0.019 -0.309 1.00 89.75 89 ASN A CA 1
ATOM 699 C C . ASN A 1 89 ? 9.917 -1.304 0.507 1.00 89.75 89 ASN A C 1
ATOM 701 O O . ASN A 1 89 ? 10.394 -1.217 1.640 1.00 89.75 89 ASN A O 1
ATOM 705 N N . GLY A 1 90 ? 9.540 -2.458 -0.054 1.00 76.00 90 GLY A N 1
ATOM 706 C CA . GLY A 1 90 ? 9.573 -3.753 0.637 1.00 76.00 90 GLY A CA 1
ATOM 707 C C . GLY A 1 90 ? 10.917 -4.471 0.635 1.00 76.00 90 GLY A C 1
ATOM 708 O O . GLY A 1 90 ? 10.979 -5.683 0.785 1.00 76.00 90 GLY A O 1
ATOM 709 N N . SER A 1 91 ? 12.017 -3.733 0.490 1.00 65.62 91 SER A N 1
ATOM 710 C CA . SER A 1 91 ? 13.361 -4.213 0.838 1.00 65.62 91 SER A CA 1
ATOM 711 C C . SER A 1 91 ? 13.726 -3.914 2.304 1.00 65.62 91 SER A C 1
ATOM 713 O O . SER A 1 91 ? 14.908 -3.850 2.648 1.00 65.62 91 SER A O 1
ATOM 715 N N . CYS A 1 92 ? 12.739 -3.654 3.168 1.00 51.72 92 CYS A N 1
ATOM 716 C CA . CYS A 1 92 ? 12.925 -3.093 4.503 1.00 51.72 92 CYS A CA 1
ATOM 717 C C . CYS A 1 92 ? 12.430 -4.047 5.605 1.00 51.72 92 CYS A C 1
ATOM 719 O O . CYS A 1 92 ? 11.787 -3.635 6.574 1.00 51.72 92 CYS A O 1
ATOM 721 N N . LEU A 1 93 ? 12.899 -5.294 5.607 1.00 47.88 93 LEU A N 1
ATOM 722 C CA . LEU A 1 93 ? 13.141 -6.008 6.860 1.00 47.88 93 LEU A CA 1
ATOM 723 C C . LEU A 1 93 ? 14.328 -5.357 7.597 1.00 47.88 93 LEU A C 1
ATOM 725 O O . LEU A 1 93 ? 15.338 -5.990 7.888 1.00 47.88 93 LEU A O 1
ATOM 729 N N . THR A 1 94 ? 14.175 -4.098 8.014 1.00 46.53 94 THR A N 1
ATOM 730 C CA . THR A 1 94 ? 14.604 -3.759 9.370 1.00 46.53 94 THR A CA 1
ATOM 731 C C . THR A 1 94 ? 13.469 -4.201 10.277 1.00 46.53 94 THR A C 1
ATOM 733 O O . THR A 1 94 ? 12.610 -3.421 10.682 1.00 46.53 94 THR A O 1
ATOM 736 N N . LEU A 1 95 ? 13.431 -5.503 10.575 1.00 42.59 95 LEU A N 1
ATOM 737 C CA . LEU A 1 95 ? 12.738 -5.966 11.768 1.00 42.59 95 LEU A CA 1
ATOM 738 C C . LEU A 1 95 ? 13.273 -5.103 12.911 1.00 42.59 95 LEU A C 1
ATOM 740 O O . LEU A 1 95 ? 14.441 -5.216 13.287 1.00 42.59 95 LEU A O 1
ATOM 744 N N . LEU A 1 96 ? 12.451 -4.176 13.407 1.00 39.78 96 LEU A N 1
ATOM 745 C CA . LEU A 1 96 ? 12.791 -3.401 14.588 1.00 39.78 96 LEU A CA 1
ATOM 746 C C . LEU A 1 96 ? 13.244 -4.390 15.681 1.00 39.78 96 LEU A C 1
ATOM 748 O O . LEU A 1 96 ? 12.628 -5.455 15.820 1.00 39.78 96 LEU A O 1
ATOM 752 N N . PRO A 1 97 ? 14.261 -4.051 16.496 1.00 45.91 97 PRO A N 1
ATOM 753 C CA . PRO A 1 97 ? 14.816 -4.940 17.526 1.00 45.91 97 PRO A CA 1
ATOM 754 C C . PRO A 1 97 ? 13.783 -5.511 18.514 1.00 45.91 97 PRO A C 1
ATOM 756 O O . PRO A 1 97 ? 14.077 -6.446 19.249 1.00 45.91 97 PRO A O 1
ATOM 759 N N . ALA A 1 98 ? 12.561 -4.969 18.535 1.00 43.88 98 ALA A N 1
ATOM 760 C CA . ALA A 1 98 ? 11.473 -5.381 19.411 1.00 43.88 98 ALA A CA 1
ATOM 761 C C . ALA A 1 98 ? 11.004 -6.838 19.219 1.00 43.88 98 ALA A C 1
ATOM 763 O O . ALA A 1 98 ? 10.419 -7.392 20.148 1.00 43.88 98 ALA A O 1
ATOM 764 N N . VAL A 1 99 ? 11.263 -7.472 18.066 1.00 45.22 99 VAL A N 1
ATOM 765 C CA . VAL A 1 99 ? 10.936 -8.900 17.851 1.00 45.22 99 VAL A CA 1
ATOM 766 C C . VAL A 1 99 ? 12.098 -9.818 18.248 1.00 45.22 99 VAL A C 1
ATOM 768 O O . VAL A 1 99 ? 11.873 -10.962 18.633 1.00 45.22 99 VAL A O 1
ATOM 771 N N . TYR A 1 100 ? 13.331 -9.304 18.279 1.00 39.38 100 TYR A N 1
ATOM 772 C CA . TYR A 1 100 ? 14.492 -10.014 18.818 1.00 39.38 100 TYR A CA 1
ATOM 773 C C . TYR A 1 100 ? 14.673 -9.686 20.303 1.00 39.38 100 TYR A C 1
ATOM 775 O O . TYR A 1 100 ? 15.747 -9.297 20.758 1.00 39.38 100 TYR A O 1
ATOM 783 N N . ARG A 1 101 ? 13.614 -9.851 21.106 1.00 41.78 101 ARG A N 1
ATOM 784 C CA . ARG A 1 101 ? 13.840 -10.050 22.537 1.00 41.78 101 ARG A CA 1
ATOM 785 C C . ARG A 1 101 ? 14.552 -11.396 22.631 1.00 41.78 101 ARG A C 1
ATOM 787 O O . ARG A 1 101 ? 13.916 -12.430 22.447 1.00 41.78 101 ARG A O 1
ATOM 794 N N . GLN A 1 102 ? 15.873 -11.360 22.811 1.00 42.84 102 GLN A N 1
ATOM 795 C CA . GLN A 1 102 ? 16.687 -12.539 23.064 1.00 42.84 102 GLN A CA 1
ATOM 796 C C . GLN A 1 102 ? 15.968 -13.364 24.131 1.00 42.84 102 GLN A C 1
ATOM 798 O O . GLN A 1 102 ? 15.864 -12.952 25.285 1.00 42.84 102 GLN A O 1
ATOM 803 N N . HIS A 1 103 ? 15.431 -14.516 23.741 1.00 43.81 103 HIS A N 1
ATOM 804 C CA . HIS A 1 103 ? 15.302 -15.599 24.692 1.00 43.81 103 HIS A CA 1
ATOM 805 C C . HIS A 1 103 ? 16.749 -15.967 25.023 1.00 43.81 103 HIS A C 1
ATOM 807 O O . HIS A 1 103 ? 17.399 -16.678 24.258 1.00 43.81 103 HIS A O 1
ATOM 813 N N . GLU A 1 104 ? 17.292 -15.411 26.108 1.00 49.28 104 GLU A N 1
ATOM 814 C CA . GLU A 1 104 ? 18.398 -16.067 26.793 1.00 49.28 104 GLU A CA 1
ATOM 815 C C . GLU A 1 104 ? 17.902 -17.476 27.108 1.00 49.28 104 GLU A C 1
ATOM 817 O O . GLU A 1 104 ? 17.012 -17.678 27.936 1.00 49.28 104 GLU A O 1
ATOM 822 N N . MET A 1 105 ? 18.402 -18.454 26.356 1.00 42.22 105 MET A N 1
ATOM 823 C CA . MET A 1 105 ? 18.226 -19.850 26.714 1.00 42.22 105 MET A CA 1
ATOM 824 C C . MET A 1 105 ? 19.000 -20.032 28.021 1.00 42.22 105 MET A C 1
ATOM 826 O O . MET A 1 105 ? 20.209 -19.785 28.022 1.00 42.22 105 MET A O 1
ATOM 830 N N . PRO A 1 106 ? 18.350 -20.400 29.139 1.00 51.09 106 PRO A N 1
ATOM 831 C CA . PRO A 1 106 ? 19.075 -20.642 30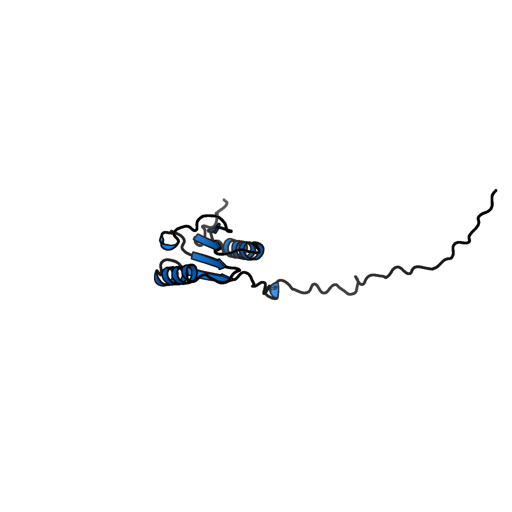.376 1.00 51.09 106 PRO A CA 1
ATOM 832 C C . PRO A 1 106 ? 20.132 -21.725 30.128 1.00 51.09 106 PRO A C 1
ATOM 834 O O . PRO A 1 106 ? 19.877 -22.696 29.410 1.00 51.09 106 PRO A O 1
ATOM 837 N N . GLU A 1 107 ? 21.315 -21.575 30.731 1.00 55.03 107 GLU A N 1
ATOM 838 C CA . GLU A 1 107 ? 22.443 -22.518 30.602 1.00 55.03 107 GLU A CA 1
ATOM 839 C C . GLU A 1 107 ? 22.061 -23.979 30.9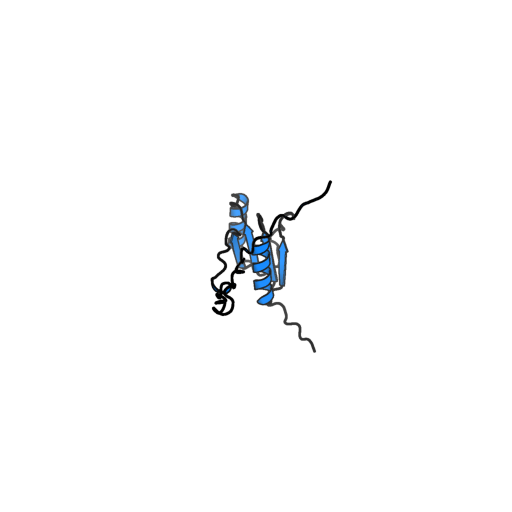09 1.00 55.03 107 GLU A C 1
ATOM 841 O O . GLU A 1 107 ? 22.751 -24.907 30.493 1.00 55.03 107 GLU A O 1
ATOM 846 N N . SER A 1 108 ? 20.921 -24.207 31.568 1.00 56.84 108 SER A N 1
ATOM 847 C CA . SER A 1 108 ? 20.352 -25.528 31.838 1.00 56.84 108 SER A CA 1
ATOM 848 C C . SER A 1 108 ? 19.877 -26.305 30.601 1.00 56.84 108 SER A C 1
ATOM 850 O O . SER A 1 108 ? 19.557 -27.485 30.734 1.00 56.84 108 SER A O 1
ATOM 852 N N . MET A 1 109 ? 19.843 -25.693 29.410 1.00 52.16 109 MET A N 1
ATOM 853 C CA . MET A 1 109 ? 19.564 -26.371 28.133 1.00 52.16 109 MET A CA 1
ATOM 854 C C . MET A 1 109 ? 20.789 -26.471 27.209 1.00 52.16 109 MET A C 1
ATOM 856 O O . MET A 1 109 ? 20.641 -26.685 26.004 1.00 52.16 109 MET A O 1
ATOM 860 N N . GLN A 1 110 ? 22.012 -26.362 27.738 1.00 51.22 110 GLN A N 1
ATOM 861 C CA . GLN A 1 110 ? 23.179 -26.780 26.964 1.00 51.22 110 GLN A CA 1
ATOM 862 C C . GLN A 1 110 ? 23.153 -28.299 26.764 1.00 51.22 110 GLN A C 1
ATOM 864 O O . GLN A 1 110 ? 23.189 -29.097 27.699 1.00 51.22 110 GLN A O 1
ATOM 869 N N . HIS A 1 111 ? 23.039 -28.666 25.493 1.00 47.50 111 HIS A N 1
ATOM 870 C CA . HIS A 1 111 ? 23.053 -30.011 24.945 1.00 47.50 111 HIS A CA 1
ATOM 871 C C . HIS A 1 111 ? 24.161 -30.862 25.594 1.00 47.50 111 HIS A C 1
ATOM 873 O O . HIS A 1 111 ? 25.349 -30.613 25.388 1.00 47.50 111 HIS A O 1
ATOM 879 N N . VAL A 1 112 ? 23.790 -31.898 26.353 1.00 53.09 112 VAL A N 1
ATOM 880 C CA . VAL A 1 112 ? 24.746 -32.932 26.761 1.00 53.09 112 VAL A CA 1
ATOM 881 C C . VAL A 1 112 ? 25.109 -33.709 25.500 1.00 53.09 112 VAL A C 1
ATOM 883 O O . VAL A 1 112 ? 24.284 -34.434 24.945 1.00 53.09 112 VAL A O 1
ATOM 886 N N . ALA A 1 113 ? 26.333 -33.519 25.008 1.00 44.16 113 ALA A N 1
ATOM 887 C CA . ALA A 1 113 ? 26.863 -34.320 23.915 1.00 44.16 113 ALA A CA 1
ATOM 888 C C . ALA A 1 113 ? 26.787 -35.811 24.302 1.00 44.16 113 ALA A C 1
ATOM 890 O O . ALA A 1 113 ? 27.227 -36.170 25.401 1.00 44.16 113 ALA A O 1
ATOM 891 N N . PRO A 1 114 ? 26.247 -36.696 23.446 1.00 43.94 114 PRO A N 1
ATOM 892 C CA . PRO A 1 114 ? 26.273 -38.117 23.732 1.00 43.94 114 PRO A CA 1
ATOM 893 C C . PRO A 1 114 ? 27.733 -38.582 23.749 1.00 43.94 114 PRO A C 1
ATOM 895 O O . PRO A 1 114 ? 28.429 -38.533 22.736 1.00 43.94 114 PRO A O 1
ATOM 898 N N . GLN A 1 115 ? 28.199 -39.017 24.920 1.00 46.69 115 GLN A N 1
ATOM 899 C CA . GLN A 1 115 ? 29.485 -39.685 25.093 1.00 46.69 115 GLN A CA 1
ATOM 900 C C . GLN A 1 115 ? 29.399 -41.042 24.386 1.00 46.69 115 GLN A C 1
ATOM 902 O O . GLN A 1 115 ? 28.919 -42.022 24.963 1.00 46.69 115 GLN A O 1
ATOM 907 N N . ILE A 1 116 ? 29.816 -41.105 23.120 1.00 44.69 116 ILE A N 1
ATOM 908 C CA . ILE A 1 116 ? 29.958 -42.376 22.410 1.00 44.69 116 ILE A CA 1
ATOM 909 C C . ILE A 1 116 ? 31.135 -43.117 23.048 1.00 44.69 116 ILE A C 1
ATOM 911 O O . ILE A 1 116 ? 32.296 -42.876 22.729 1.00 44.69 116 ILE A O 1
ATOM 915 N N . HIS A 1 117 ? 30.824 -44.020 23.978 1.00 44.81 117 HIS A N 1
ATOM 916 C CA . HIS A 1 117 ? 31.765 -45.033 24.430 1.00 44.81 117 HIS A CA 1
ATOM 917 C C . HIS A 1 117 ? 32.075 -45.947 23.244 1.00 44.81 117 HIS A C 1
ATOM 919 O O . HIS A 1 117 ? 31.210 -46.687 22.772 1.00 44.81 117 HIS A O 1
ATOM 925 N N . ALA A 1 118 ? 33.315 -45.896 22.762 1.00 45.69 118 ALA A N 1
ATOM 926 C CA . ALA A 1 118 ? 33.845 -46.851 21.801 1.00 45.69 118 ALA A CA 1
ATOM 927 C C . ALA A 1 118 ? 34.071 -48.205 22.497 1.00 45.69 118 ALA A C 1
ATOM 929 O O . ALA A 1 118 ? 35.201 -48.581 22.794 1.00 45.69 118 ALA A O 1
ATOM 930 N N . ASN A 1 119 ? 32.990 -48.934 22.777 1.00 39.41 119 ASN A N 1
ATOM 931 C CA . ASN A 1 119 ? 33.085 -50.347 23.123 1.00 39.41 119 ASN A CA 1
ATOM 932 C C . ASN A 1 119 ? 33.128 -51.156 21.827 1.00 39.41 119 ASN A C 1
ATOM 934 O O . ASN A 1 119 ? 32.178 -51.172 21.043 1.00 39.41 119 ASN A O 1
ATOM 938 N N . GLY A 1 120 ? 34.286 -51.778 21.605 1.00 44.41 120 GLY A N 1
ATOM 939 C CA . GLY A 1 120 ? 34.547 -52.665 20.486 1.00 44.41 120 GLY A CA 1
ATOM 940 C C . GLY A 1 120 ? 33.544 -53.811 20.427 1.00 44.41 120 GLY A C 1
ATOM 941 O O . GLY A 1 120 ? 33.185 -54.404 21.441 1.00 44.41 120 GLY A O 1
ATOM 942 N N . TYR A 1 121 ? 33.112 -54.127 19.214 1.00 36.62 121 TYR A N 1
ATOM 943 C CA . TYR A 1 121 ? 32.430 -55.372 18.910 1.00 36.62 121 TYR A CA 1
ATOM 944 C C . TYR A 1 121 ? 33.444 -56.315 18.262 1.00 36.62 121 TYR A C 1
ATOM 946 O O . TYR A 1 121 ? 33.946 -56.079 17.160 1.00 36.62 121 TYR A O 1
ATOM 954 N N . GLU A 1 122 ? 33.778 -57.371 18.999 1.00 41.03 122 GLU A N 1
ATOM 955 C CA . GLU A 1 122 ? 34.549 -58.514 18.527 1.00 41.03 122 GLU A CA 1
ATOM 956 C C . GLU A 1 122 ? 33.882 -59.122 17.284 1.00 41.03 122 GLU A C 1
ATOM 958 O O . GLU A 1 122 ? 32.688 -59.431 17.275 1.00 41.03 122 GLU A O 1
ATOM 963 N N . LYS A 1 123 ? 34.661 -59.326 16.216 1.00 41.97 123 LYS A N 1
ATOM 964 C CA . LYS A 1 123 ? 34.244 -60.165 15.089 1.00 41.97 123 LYS A CA 1
ATOM 965 C C . LYS A 1 123 ? 34.318 -61.628 15.523 1.00 41.97 123 LYS A C 1
ATOM 967 O O . LYS A 1 123 ? 35.386 -62.229 15.465 1.00 41.97 123 LYS A O 1
ATOM 972 N N . SER A 1 124 ? 33.179 -62.206 15.887 1.00 46.47 124 SER A N 1
ATOM 973 C CA . SER A 1 124 ? 33.00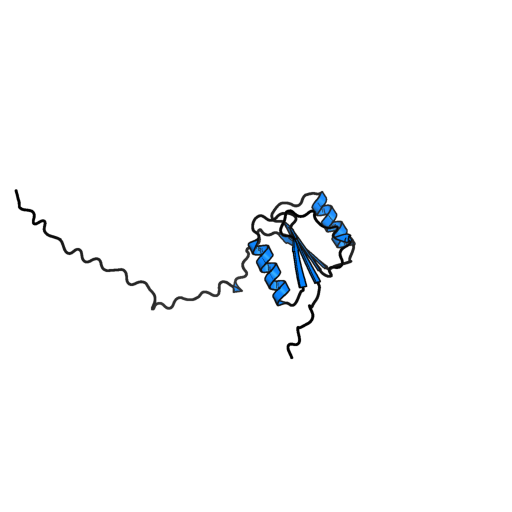1 -63.657 15.896 1.00 46.47 124 SER A CA 1
ATOM 974 C C . SER A 1 124 ? 32.213 -64.056 14.651 1.00 46.47 124 SER A C 1
ATOM 976 O O . SER A 1 124 ? 31.063 -63.662 14.471 1.00 46.47 124 SER A O 1
ATOM 978 N N . GLY A 1 125 ? 32.872 -64.775 13.747 1.00 36.72 125 GLY A N 1
ATOM 979 C CA . GLY A 1 125 ? 32.294 -65.242 12.495 1.00 36.72 125 GLY A CA 1
ATOM 980 C C . GLY A 1 125 ? 32.963 -66.532 12.050 1.00 36.72 125 GLY A C 1
ATOM 981 O O . GLY A 1 125 ? 33.866 -66.511 11.221 1.00 36.72 125 GLY A O 1
ATOM 982 N N . THR A 1 126 ? 32.511 -67.652 12.608 1.00 40.62 126 THR A N 1
ATOM 983 C CA . THR A 1 126 ? 32.698 -68.998 12.059 1.00 40.62 126 THR A CA 1
ATOM 984 C C . THR A 1 126 ? 31.374 -69.485 11.479 1.00 40.62 126 THR A C 1
ATOM 986 O O . THR A 1 126 ? 30.369 -69.498 12.184 1.00 40.62 126 THR A O 1
ATOM 989 N N . ALA A 1 127 ? 31.394 -69.889 10.202 1.00 38.25 127 ALA A N 1
ATOM 990 C CA . ALA A 1 127 ? 30.845 -71.151 9.676 1.00 38.25 127 ALA A CA 1
ATOM 991 C C . ALA A 1 127 ? 30.533 -71.046 8.168 1.00 38.25 127 ALA A C 1
ATOM 993 O O . ALA A 1 127 ? 29.489 -70.523 7.782 1.00 38.25 127 ALA A O 1
ATOM 994 N N . ARG A 1 128 ? 31.393 -71.615 7.319 1.00 36.12 128 ARG A N 1
ATOM 995 C CA . ARG A 1 128 ? 31.172 -72.914 6.655 1.00 36.12 128 ARG A CA 1
ATOM 996 C C . ARG A 1 128 ? 32.388 -73.310 5.829 1.00 36.12 128 ARG A C 1
ATOM 998 O O . ARG A 1 128 ? 32.956 -72.416 5.171 1.00 36.12 128 ARG A O 1
#

pLDDT: mean 75.59, std 21.89, range [36.12, 97.0]

Mean predicted aligned error: 14.48 Å

Organism: Salmonella enterica (NCBI:txid28901)

Secondary structure (DSSP, 8-state):
----PPPS-EEEEEEEE-S-HHHHHHHHHHHHHHT-EEEEE-SSSPPP-TTS---SEEEEEESSPPPHHHHHHHHHHHHH-SSEEEEE-S------TTS-------GGG-------------------

InterPro domains:
  IPR053987 Transcriptional regulator MlrA-like, C-terminal domain [PF22267] (11-81)

Solvent-accessible surface area (backbone atoms only — not comparable to full-atom values): 8364 Å² total; per-residue (Å²): 132,89,79,75,78,73,60,76,44,40,32,38,39,39,38,83,36,75,86,63,64,62,62,59,50,53,54,49,51,50,46,42,73,74,34,34,48,72,46,76,46,84,51,95,62,84,79,71,68,75,88,75,56,87,47,51,30,39,36,41,32,26,56,57,86,76,49,73,69,54,50,52,48,53,49,55,54,60,73,62,66,78,43,52,80,45,79,46,57,71,85,59,85,69,71,60,67,83,78,65,67,76,76,76,72,61,78,91,69,65,78,79,75,82,81,79,75,88,73,83,79,81,90,82,85,87,88,135

Radius of gyration: 27.34 Å; Cα contacts (8 Å, |Δi|>4): 134; chains: 1; bounding box: 58×90×47 Å

Foldseek 3Di:
DPPDDAAPFEEEEEEPAPPDCVVVVVVVVVSVVVRYHYDYHRDDDPDPPPLPDPGQYYEYEYQDDDDPVRVVVLVVNVVSPRHHYHYDHPVDPPVPCVVPPPPPPPPVPDDDDPPPDPDDDDDDDDDD

Sequence (128 aa):
SSVRKAPAGTMLIAAFSLNDPIELWLETIKYCSEGMRVEVIPWQAPMPDLLSTSFEHIVLWHDETLTPAQENLIQALKESGKFSLHVKNGSCLTLLPAVYRQHEMPESMQHVAPQIHANGYEKSGTAR

Nearest PDB structures (foldseek):
  4b09-assembly3_E  TM=6.581E-01  e=3.218E-02  Escherichia coli str. K-12 substr. MG1655
  4zm6-assembly1_B  TM=4.547E-01  e=4.462E-02  Rhizomucor miehei CAU432
  5lwk-assembly1_B  TM=4.866E-01  e=6.513E-01  Lacticaseibacillus paracasei
  6oec-assembly4_K  TM=4.825E-01  e=1.337E+00  Carboxydothermus hydr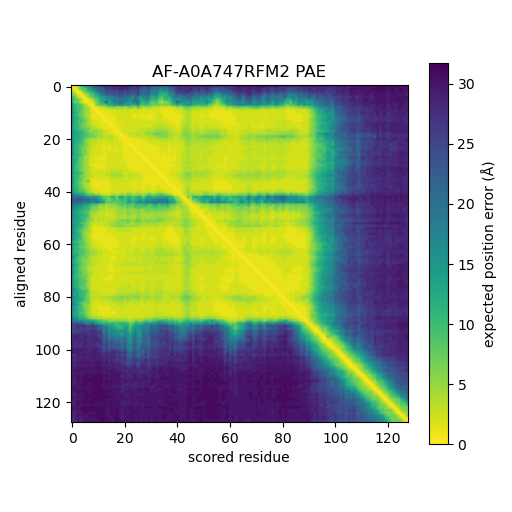ogenoformans Z-2901
  6oec-assembly3_G  TM=5.279E-01  e=4.631E+00  Carboxydothermus hydrogenoformans Z-2901